Protein AF-S8EG59-F1 (afdb_monomer_lite)

pLDDT: mean 94.12, std 3.71, range [73.38, 97.0]

Organism: NCBI:txid192259

InterPro domains:
  IPR006456 ZF-HD homeobox protein, Cys/His-rich dimerisation domain [PF04770] (4-56)
  IPR006456 ZF-HD homeobox protein, Cys/His-rich dimerisation domain [PS51523] (6-55)
  IPR006456 ZF-HD homeobox protein, Cys/His-rich dimerisation domain [TIGR01566] (5-54)

Radius of gyration: 12.16 Å; chains: 1; bounding box: 35×18×32 Å

Secondary structure (DSSP, 8-state):
---EEEEEE---TTGGGT--------S--BSS-TTSSSTTBBTTT--BGGGEEEEE-

Structure (mmCIF, N/CA/C/O backbone):
data_AF-S8EG59-F1
#
_entry.id   AF-S8EG59-F1
#
loop_
_atom_site.group_PDB
_atom_site.id
_atom_site.type_symbol
_atom_site.label_atom_id
_atom_site.label_alt_id
_atom_site.label_comp_id
_atom_site.la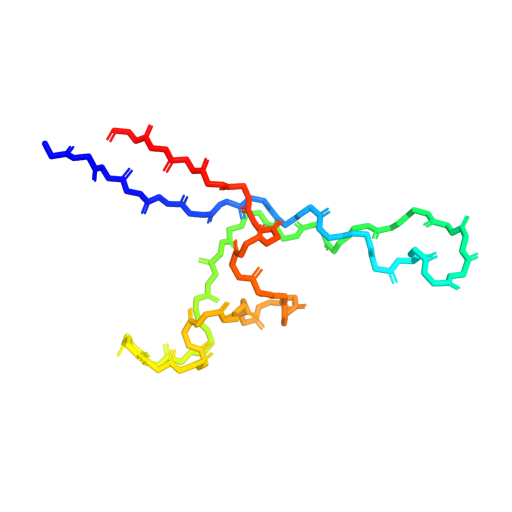bel_asym_id
_atom_site.label_entity_id
_atom_site.label_seq_id
_atom_site.pdbx_PDB_ins_code
_atom_site.Cartn_x
_atom_site.Cartn_y
_atom_site.Cartn_z
_atom_site.occupancy
_atom_site.B_iso_or_equiv
_atom_site.auth_seq_id
_atom_site.auth_comp_id
_atom_site.auth_asym_id
_atom_site.auth_atom_id
_atom_site.pdbx_PDB_model_num
ATOM 1 N N . GLU A 1 1 ? -22.332 10.867 8.328 1.00 73.38 1 GLU A N 1
ATOM 2 C CA . GLU A 1 1 ? -20.966 10.437 8.689 1.00 73.38 1 GLU A CA 1
ATOM 3 C C . GLU A 1 1 ? -20.174 10.285 7.399 1.00 73.38 1 GLU A C 1
ATOM 5 O O . GLU A 1 1 ? -20.762 9.804 6.442 1.00 73.38 1 GLU A O 1
ATOM 10 N N . ARG A 1 2 ? -18.930 10.778 7.311 1.00 85.94 2 ARG A N 1
ATOM 11 C CA . ARG A 1 2 ? -18.107 10.598 6.101 1.00 85.94 2 ARG A CA 1
ATOM 12 C C . ARG A 1 2 ? -17.324 9.301 6.243 1.00 85.94 2 ARG A C 1
ATOM 14 O O . ARG A 1 2 ? -16.437 9.235 7.093 1.00 85.94 2 ARG A O 1
ATOM 21 N N . VAL A 1 3 ? -17.621 8.304 5.419 1.00 90.31 3 VAL A N 1
ATOM 22 C CA . VAL A 1 3 ? -16.920 7.015 5.446 1.00 90.31 3 VAL A CA 1
ATOM 23 C C . VAL A 1 3 ? -15.710 7.100 4.521 1.00 90.31 3 VAL A C 1
ATOM 25 O O . VAL A 1 3 ? -15.844 7.402 3.335 1.00 90.31 3 VAL A O 1
ATOM 28 N N . VAL A 1 4 ? -14.513 6.853 5.057 1.00 92.00 4 VAL A N 1
ATOM 29 C CA . VAL A 1 4 ? -13.261 6.853 4.286 1.00 92.00 4 VAL A CA 1
ATOM 30 C C . VAL A 1 4 ? -12.830 5.417 4.019 1.00 92.00 4 VAL A C 1
ATOM 32 O O . VAL A 1 4 ? -12.603 4.656 4.952 1.00 92.00 4 VAL A O 1
ATOM 35 N N . THR A 1 5 ? -12.655 5.075 2.746 1.00 93.56 5 THR A N 1
ATOM 36 C CA . THR A 1 5 ? -12.130 3.777 2.293 1.00 93.56 5 THR A CA 1
ATOM 37 C C . THR A 1 5 ? -10.935 3.987 1.365 1.00 93.56 5 THR A C 1
ATOM 39 O O . THR A 1 5 ? -10.759 5.071 0.798 1.00 93.56 5 THR A O 1
ATOM 42 N N . TYR A 1 6 ? -10.085 2.970 1.239 1.00 95.62 6 TYR A N 1
ATOM 43 C CA . TYR A 1 6 ? -8.937 2.969 0.336 1.00 95.62 6 TYR A CA 1
ATOM 44 C C . TYR A 1 6 ? -9.084 1.774 -0.615 1.00 95.62 6 TYR A C 1
ATOM 46 O O . TYR A 1 6 ? -9.171 0.637 -0.164 1.00 95.62 6 TYR A O 1
ATOM 54 N N . GLU A 1 7 ? -9.167 2.033 -1.917 1.00 94.75 7 GLU A N 1
ATOM 55 C CA . GLU A 1 7 ? -9.491 1.017 -2.931 1.00 94.75 7 GLU A CA 1
ATOM 56 C C . GLU A 1 7 ? -8.220 0.571 -3.681 1.00 94.75 7 GLU A C 1
ATOM 58 O O . GLU A 1 7 ? -7.273 0.059 -3.079 1.00 94.75 7 GLU A O 1
ATOM 63 N N . GLU A 1 8 ? -8.178 0.800 -4.995 1.00 95.88 8 GLU A N 1
ATOM 64 C CA . GLU A 1 8 ? -7.114 0.386 -5.908 1.00 95.88 8 GLU A CA 1
ATOM 65 C C . GLU A 1 8 ? -5.726 0.945 -5.532 1.00 95.88 8 GLU A C 1
ATOM 67 O O . GLU A 1 8 ? -5.587 2.140 -5.247 1.00 95.88 8 GLU A O 1
ATOM 72 N N . CYS A 1 9 ? -4.678 0.110 -5.578 1.00 96.75 9 CYS A N 1
ATOM 73 C CA . CYS A 1 9 ? -3.288 0.564 -5.460 1.00 96.75 9 CYS A CA 1
ATOM 74 C C . CYS A 1 9 ? -2.804 1.174 -6.782 1.00 96.75 9 CYS A C 1
ATOM 76 O O . CYS A 1 9 ? -2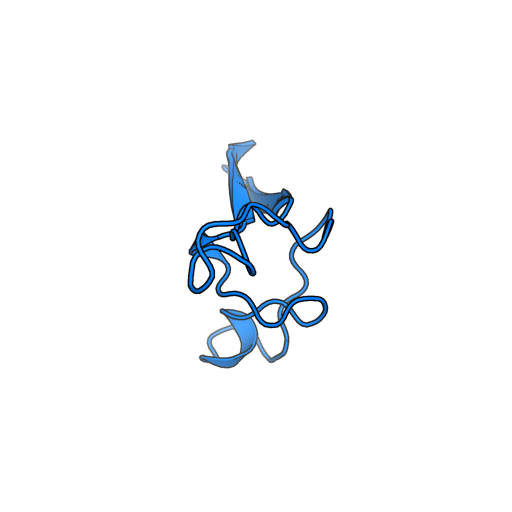.877 0.545 -7.835 1.00 96.75 9 CYS A O 1
ATOM 78 N N . ARG A 1 10 ? -2.231 2.378 -6.718 1.00 95.50 10 ARG A N 1
ATOM 79 C CA . ARG A 1 10 ? -1.700 3.128 -7.868 1.00 95.50 10 ARG A CA 1
ATOM 80 C C . ARG A 1 10 ? -0.186 3.319 -7.819 1.00 95.50 10 ARG A C 1
ATOM 82 O O . ARG A 1 10 ? 0.357 4.160 -8.536 1.00 95.50 10 ARG A O 1
ATOM 89 N N . LYS A 1 11 ? 0.520 2.577 -6.960 1.00 95.62 11 LYS A N 1
ATOM 90 C CA . LYS A 1 11 ? 1.986 2.613 -6.937 1.00 95.62 11 LYS A CA 1
ATOM 91 C C . LYS A 1 11 ? 2.522 2.021 -8.239 1.00 95.62 11 LYS A C 1
ATOM 93 O O . LYS A 1 11 ? 2.209 0.885 -8.574 1.00 95.62 11 LYS A O 1
ATOM 98 N N . ASN A 1 12 ? 3.384 2.760 -8.935 1.00 95.62 12 ASN A N 1
ATOM 99 C CA . ASN A 1 12 ? 4.189 2.189 -10.009 1.00 95.62 12 ASN A CA 1
ATOM 100 C C . ASN A 1 12 ? 5.389 1.440 -9.402 1.00 95.62 12 ASN A C 1
ATOM 102 O O . ASN A 1 12 ? 6.343 2.059 -8.929 1.00 95.62 12 ASN A O 1
ATOM 106 N N . HIS A 1 13 ? 5.344 0.110 -9.420 1.00 92.56 13 HIS A N 1
ATOM 107 C CA . HIS A 1 13 ? 6.402 -0.759 -8.898 1.00 92.56 13 HIS A CA 1
ATOM 108 C C . HIS A 1 13 ? 7.636 -0.808 -9.809 1.00 92.56 13 HIS A C 1
ATOM 110 O O . HIS A 1 13 ? 8.726 -1.125 -9.340 1.00 92.56 13 HIS A O 1
ATOM 116 N N . ALA A 1 14 ? 7.493 -0.448 -11.086 1.00 95.69 14 ALA A N 1
ATOM 117 C CA . ALA A 1 14 ? 8.573 -0.479 -12.068 1.00 95.69 14 ALA A CA 1
ATOM 118 C C . ALA A 1 14 ? 9.186 0.904 -12.359 1.00 95.69 14 ALA A C 1
ATOM 120 O O . ALA A 1 14 ? 10.024 1.033 -13.254 1.00 95.69 14 ALA A O 1
ATOM 121 N N . ALA A 1 15 ? 8.818 1.931 -11.581 1.00 93.75 15 ALA A N 1
ATOM 122 C CA . ALA A 1 15 ? 9.322 3.294 -11.758 1.00 93.75 15 ALA A CA 1
ATOM 123 C C . ALA A 1 15 ? 10.860 3.365 -11.712 1.00 93.75 15 ALA A C 1
ATOM 125 O O . ALA A 1 15 ? 11.466 4.072 -12.511 1.00 93.75 15 ALA A O 1
ATOM 126 N N . GLY A 1 16 ? 11.496 2.582 -10.831 1.00 94.00 16 GLY A N 1
ATOM 127 C CA . GLY A 1 16 ? 12.956 2.560 -10.676 1.00 94.00 16 GLY A CA 1
ATOM 128 C C . GLY A 1 16 ? 13.725 2.044 -11.89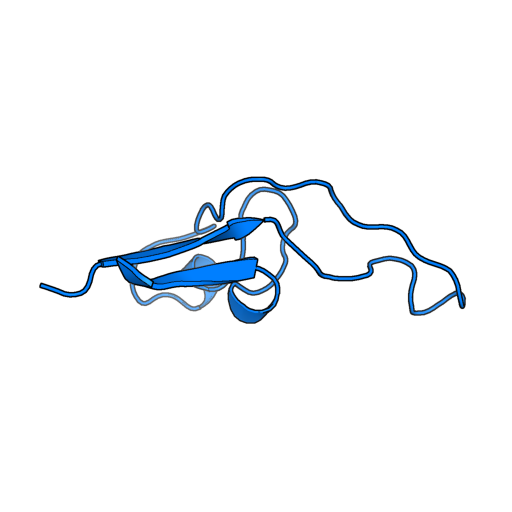7 1.00 94.00 16 GLY A C 1
ATOM 129 O O . GLY A 1 16 ? 14.906 2.338 -12.031 1.00 94.00 16 GLY A O 1
ATOM 130 N N . ILE A 1 17 ? 13.065 1.316 -12.802 1.00 96.00 17 ILE A N 1
ATOM 131 C CA . ILE A 1 17 ? 13.654 0.817 -14.057 1.00 96.00 17 ILE A CA 1
ATOM 132 C C . ILE A 1 17 ? 13.095 1.542 -15.292 1.00 96.00 17 ILE A C 1
ATOM 134 O O . ILE A 1 17 ? 13.205 1.0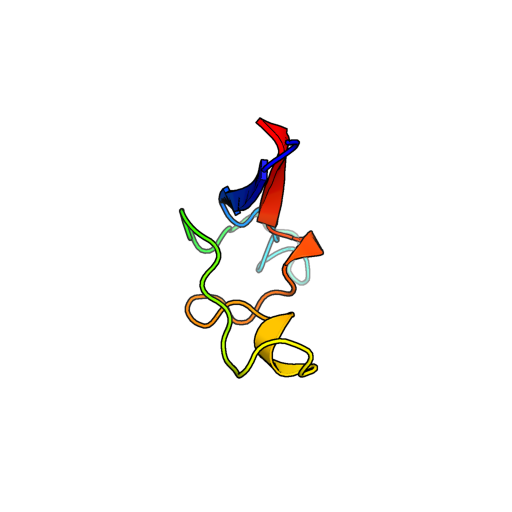38 -16.408 1.00 96.00 17 ILE A O 1
ATOM 138 N N . GLY A 1 18 ? 12.450 2.699 -15.100 1.00 96.25 18 GLY A N 1
ATOM 139 C CA . GLY A 1 18 ? 11.872 3.497 -16.186 1.00 96.25 18 GLY A CA 1
ATOM 140 C C . GLY A 1 18 ? 10.650 2.865 -16.859 1.00 96.25 18 GLY A C 1
ATOM 141 O O . GLY A 1 18 ? 10.304 3.242 -17.975 1.00 96.25 18 GLY A O 1
ATOM 142 N N . LYS A 1 19 ? 9.997 1.893 -16.211 1.00 96.62 19 LYS A N 1
ATOM 143 C CA . LYS A 1 19 ? 8.803 1.212 -16.734 1.00 96.62 19 LYS A CA 1
ATOM 144 C C . LYS A 1 19 ? 7.567 1.541 -15.899 1.00 96.62 19 LYS A C 1
ATOM 146 O O . LYS A 1 19 ? 7.644 2.192 -14.856 1.00 96.62 19 LYS A O 1
ATOM 151 N N . PHE A 1 20 ? 6.413 1.073 -16.368 1.00 95.00 20 PHE A N 1
ATOM 152 C CA . PHE A 1 20 ? 5.142 1.199 -15.669 1.00 95.00 20 PHE A CA 1
ATOM 153 C C . PHE A 1 20 ? 4.541 -0.181 -15.398 1.00 95.00 20 PHE A C 1
ATOM 155 O O . PHE A 1 20 ? 4.230 -0.913 -16.334 1.00 95.00 20 PHE A O 1
ATOM 162 N N . ALA A 1 21 ? 4.395 -0.531 -14.121 1.00 94.44 21 ALA A N 1
ATOM 163 C CA . ALA A 1 21 ? 3.696 -1.736 -13.684 1.00 94.44 21 ALA A CA 1
ATOM 164 C C . ALA A 1 21 ? 3.036 -1.489 -12.323 1.00 94.44 21 ALA A C 1
ATOM 166 O O . ALA A 1 21 ? 3.680 -0.978 -11.403 1.00 94.44 21 ALA A O 1
ATOM 167 N N . VAL A 1 22 ? 1.763 -1.856 -12.201 1.00 92.38 22 VAL A N 1
ATOM 168 C CA . VAL A 1 22 ? 0.978 -1.775 -10.962 1.00 92.38 22 VAL A CA 1
ATOM 169 C C . VAL A 1 22 ? 0.614 -3.183 -10.501 1.00 92.38 22 VAL A C 1
ATOM 171 O O . VAL A 1 22 ? 0.488 -4.086 -11.322 1.00 92.38 22 VAL A O 1
ATOM 174 N N . ASP A 1 23 ? 0.441 -3.358 -9.195 1.00 86.88 23 ASP A N 1
ATOM 175 C CA . ASP A 1 23 ? 0.182 -4.664 -8.571 1.00 86.88 23 ASP A CA 1
ATOM 176 C C . ASP A 1 23 ? -1.235 -5.202 -8.861 1.00 86.88 23 ASP A C 1
ATOM 178 O O . ASP A 1 23 ? -1.486 -6.397 -8.783 1.00 86.88 23 ASP A O 1
ATOM 182 N N . GLY A 1 24 ? -2.178 -4.312 -9.198 1.00 86.62 24 GLY A N 1
ATOM 183 C CA . GLY A 1 24 ? -3.575 -4.680 -9.455 1.00 86.62 24 GLY A CA 1
ATOM 184 C C . GLY A 1 24 ? -4.416 -4.911 -8.194 1.00 86.62 24 GLY A C 1
ATOM 185 O O . GLY A 1 24 ? -5.535 -5.401 -8.295 1.00 86.62 24 GLY A O 1
ATOM 186 N N . CYS A 1 25 ? -3.920 -4.548 -7.006 1.00 94.75 25 CYS A N 1
ATOM 187 C CA . CYS A 1 25 ? -4.715 -4.572 -5.775 1.00 94.75 25 CYS A CA 1
ATOM 188 C C . CYS A 1 25 ? -5.966 -3.697 -5.911 1.00 94.75 25 CYS A C 1
ATOM 190 O O . CYS A 1 25 ? -5.826 -2.503 -6.166 1.00 94.75 25 CYS A O 1
ATOM 192 N N . CYS A 1 26 ? -7.150 -4.272 -5.680 1.00 93.69 26 CYS A N 1
ATOM 193 C CA . CYS A 1 26 ? -8.446 -3.591 -5.816 1.00 93.69 26 CYS A CA 1
ATOM 194 C C . CYS A 1 26 ? -8.981 -2.996 -4.503 1.00 93.69 26 CYS A C 1
ATOM 196 O O . CYS A 1 26 ? -9.800 -2.082 -4.539 1.00 93.69 26 CYS A O 1
ATOM 198 N N . GLU A 1 27 ? -8.515 -3.494 -3.358 1.00 94.12 27 GLU A N 1
ATOM 199 C CA . GLU A 1 27 ? -8.934 -3.046 -2.030 1.00 94.12 27 GLU A CA 1
ATOM 200 C C . GLU A 1 27 ? -7.721 -2.940 -1.099 1.00 94.12 27 GLU A C 1
ATOM 202 O O . GLU A 1 27 ? -6.778 -3.736 -1.181 1.00 94.12 27 GLU A O 1
ATOM 207 N N . PHE A 1 28 ? -7.722 -1.937 -0.220 1.00 95.62 28 PHE A N 1
ATOM 208 C CA . PHE A 1 28 ? -6.740 -1.833 0.849 1.00 95.62 28 PHE A CA 1
ATOM 209 C C . PHE A 1 28 ? -7.115 -2.747 2.015 1.00 95.62 28 PHE A C 1
ATOM 211 O O . PHE A 1 28 ? -8.109 -2.519 2.701 1.00 95.62 28 PHE A O 1
ATOM 218 N N . MET A 1 29 ? -6.249 -3.715 2.302 1.00 95.44 29 MET A N 1
ATOM 219 C CA . MET A 1 29 ? -6.350 -4.556 3.493 1.00 95.44 29 MET A CA 1
ATOM 220 C C . MET A 1 29 ? -5.209 -4.206 4.453 1.00 95.44 29 MET A C 1
ATOM 222 O O . MET A 1 29 ? -4.054 -4.400 4.073 1.00 95.44 29 MET A O 1
ATOM 226 N N . PRO A 1 30 ? -5.465 -3.680 5.663 1.00 95.81 30 PRO A N 1
ATOM 227 C CA . PRO A 1 30 ? -4.399 -3.353 6.608 1.00 95.81 30 PRO A CA 1
ATOM 228 C C . PRO A 1 30 ? -3.625 -4.611 7.028 1.00 95.81 30 PRO A C 1
ATOM 230 O O . PRO A 1 30 ? -4.215 -5.630 7.372 1.00 95.81 30 PRO A O 1
ATOM 233 N N . ALA A 1 31 ? -2.293 -4.536 7.028 1.00 96.88 31 ALA A N 1
ATOM 234 C CA . ALA A 1 31 ? -1.416 -5.657 7.383 1.00 96.88 31 ALA A CA 1
ATOM 235 C C . ALA A 1 31 ? -1.236 -5.873 8.899 1.00 96.88 31 ALA A C 1
ATOM 237 O O . ALA A 1 31 ? -0.485 -6.757 9.305 1.00 96.88 31 ALA A O 1
ATOM 238 N N . GLY A 1 32 ? -1.867 -5.058 9.745 1.00 95.44 32 GLY A N 1
ATOM 239 C CA . GLY A 1 32 ? -1.773 -5.180 11.197 1.00 95.44 32 GLY A CA 1
ATOM 240 C C . GLY A 1 32 ? -2.884 -4.432 11.922 1.00 95.44 32 GLY A C 1
ATOM 241 O O . GLY A 1 32 ? -3.804 -3.914 11.292 1.00 95.44 32 GLY A O 1
ATOM 242 N N . GLU A 1 33 ? -2.782 -4.384 13.248 1.00 95.44 33 GLU A N 1
ATOM 243 C CA . GLU A 1 33 ? -3.823 -3.850 14.132 1.00 95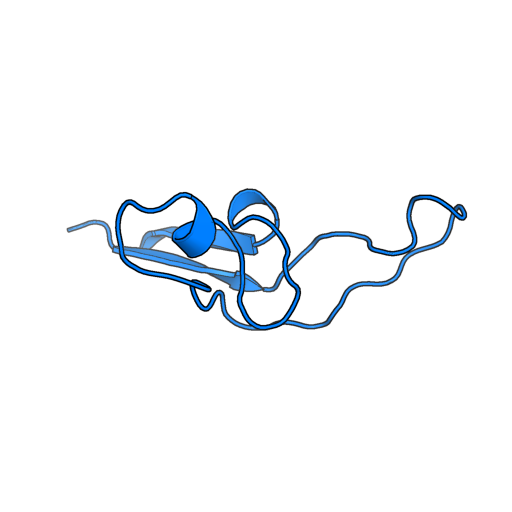.44 33 GLU A CA 1
ATOM 244 C C . GLU A 1 33 ? -4.044 -2.346 13.960 1.00 95.44 33 GLU A C 1
ATOM 246 O O . GLU A 1 33 ? -3.106 -1.593 13.673 1.00 95.44 33 GLU A O 1
ATOM 251 N N . GLU A 1 34 ? -5.284 -1.901 14.164 1.00 91.75 34 GLU A N 1
ATOM 252 C CA . GLU A 1 34 ? -5.660 -0.492 14.079 1.00 91.75 34 GLU A CA 1
ATOM 253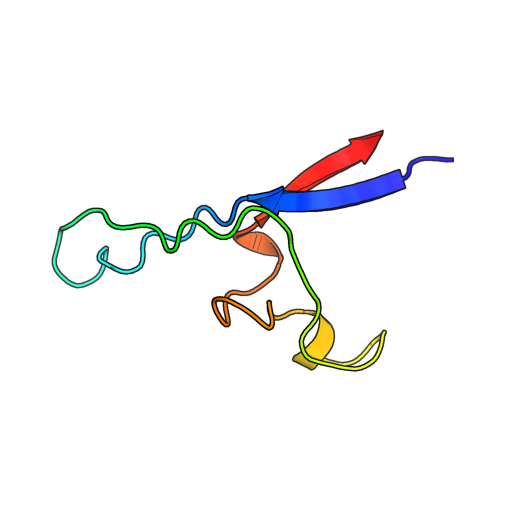 C C . GLU A 1 34 ? -4.763 0.385 14.970 1.00 91.75 34 GLU A C 1
ATOM 255 O O . GLU A 1 34 ? -4.432 0.039 16.101 1.00 91.75 34 GLU A O 1
ATOM 260 N N . GLY A 1 35 ? -4.304 1.515 14.429 1.00 91.25 35 GLY A N 1
ATOM 261 C CA . GLY A 1 35 ? -3.366 2.415 15.111 1.00 91.25 35 GLY A CA 1
ATOM 262 C C . GLY A 1 35 ? -1.890 2.008 15.016 1.00 91.25 35 GLY A C 1
ATOM 263 O O . GLY A 1 35 ? -1.019 2.836 15.283 1.00 91.25 35 GLY A O 1
ATOM 264 N N . SER A 1 36 ? -1.572 0.790 14.567 1.00 94.81 36 SER A N 1
ATOM 265 C CA . SER A 1 36 ? -0.185 0.379 14.331 1.00 94.81 36 SER A CA 1
ATOM 266 C C . SER A 1 36 ? 0.381 0.953 13.025 1.00 94.81 36 SER A C 1
ATOM 268 O O . SER A 1 36 ? -0.331 1.212 12.051 1.00 94.81 36 SER A O 1
ATOM 270 N N . GLY A 1 37 ? 1.710 1.067 12.942 1.00 93.94 37 GLY A N 1
ATOM 271 C CA . GLY A 1 37 ? 2.383 1.377 11.674 1.00 93.94 37 GLY A CA 1
ATOM 272 C C . GLY A 1 37 ? 2.191 0.289 10.605 1.00 93.94 37 GLY A C 1
ATOM 273 O O . GLY A 1 37 ? 2.321 0.562 9.411 1.00 93.94 37 GLY A O 1
ATOM 274 N N . ALA A 1 38 ? 1.862 -0.943 11.007 1.00 95.00 38 ALA A N 1
ATOM 275 C CA . ALA A 1 38 ? 1.553 -2.036 10.089 1.00 95.00 38 ALA A CA 1
ATOM 276 C C . ALA A 1 38 ? 0.175 -1.861 9.428 1.00 95.00 38 ALA A C 1
ATOM 278 O O . ALA A 1 38 ? 0.055 -2.116 8.232 1.00 95.00 38 ALA A O 1
ATOM 279 N N . ALA A 1 39 ? -0.817 -1.308 10.135 1.00 96.69 39 ALA A N 1
ATOM 280 C CA . ALA A 1 39 ? -2.129 -0.976 9.565 1.00 96.69 39 ALA A CA 1
ATOM 281 C C . ALA A 1 39 ? -2.083 0.112 8.482 1.00 96.69 39 ALA A C 1
ATOM 283 O O . ALA A 1 39 ? -3.051 0.311 7.752 1.00 96.69 39 ALA A O 1
ATOM 284 N N . LEU A 1 40 ? -0.961 0.823 8.346 1.00 96.56 40 LEU A N 1
ATOM 285 C CA . LEU A 1 40 ? -0.752 1.786 7.267 1.00 96.56 40 LEU A CA 1
ATOM 286 C C . LEU A 1 40 ? -0.260 1.138 5.967 1.00 96.56 40 LEU A C 1
ATOM 288 O O . LEU A 1 40 ? -0.176 1.828 4.949 1.00 96.56 40 LEU A O 1
ATOM 292 N N . ARG A 1 41 ? 0.075 -0.157 5.979 1.00 97.00 41 ARG A N 1
ATOM 293 C CA . ARG A 1 41 ? 0.534 -0.918 4.812 1.00 97.00 41 ARG A CA 1
ATOM 294 C C . ARG A 1 41 ? -0.506 -1.950 4.392 1.00 97.00 41 ARG A C 1
ATOM 296 O O . ARG A 1 41 ? -1.160 -2.558 5.231 1.00 97.00 41 ARG A O 1
ATOM 303 N N . CYS A 1 42 ? -0.631 -2.135 3.084 1.00 96.75 42 CYS A N 1
ATOM 304 C CA . CYS A 1 42 ? -1.515 -3.119 2.484 1.00 96.75 42 CYS A CA 1
ATOM 305 C C . CYS A 1 42 ? -0.924 -4.525 2.642 1.00 96.75 42 CYS A C 1
ATOM 307 O O . CYS A 1 42 ? 0.230 -4.740 2.280 1.00 96.75 42 CYS A O 1
ATOM 309 N N . ALA A 1 43 ? -1.704 -5.485 3.128 1.00 95.75 43 ALA A N 1
ATOM 310 C CA . ALA A 1 43 ? -1.294 -6.878 3.270 1.00 95.75 43 ALA A CA 1
ATOM 311 C C . ALA A 1 43 ? -1.027 -7.558 1.915 1.00 95.75 43 ALA A C 1
ATOM 313 O O . ALA A 1 43 ? -0.186 -8.446 1.842 1.00 95.75 43 ALA A O 1
ATOM 314 N N . ALA A 1 44 ? -1.702 -7.120 0.844 1.00 94.62 44 ALA A N 1
ATOM 315 C CA . ALA A 1 44 ? -1.561 -7.706 -0.488 1.00 94.62 44 ALA A CA 1
ATOM 316 C C . ALA A 1 44 ? -0.306 -7.209 -1.234 1.00 94.62 44 ALA A C 1
ATOM 318 O O . ALA A 1 44 ? 0.525 -8.013 -1.635 1.00 94.62 44 ALA A O 1
ATOM 319 N N . CYS A 1 45 ? -0.121 -5.889 -1.367 1.00 95.50 45 CYS A N 1
ATOM 320 C CA . CYS A 1 45 ? 0.991 -5.308 -2.145 1.00 95.50 45 CYS A CA 1
ATOM 321 C C . CYS A 1 45 ? 2.101 -4.669 -1.300 1.00 95.50 45 CYS A C 1
ATOM 323 O O . CYS A 1 45 ? 3.018 -4.045 -1.844 1.00 95.50 45 CYS A O 1
ATOM 325 N N . SER A 1 46 ? 2.005 -4.723 0.033 1.00 95.00 46 SER A N 1
ATOM 326 C CA . SER A 1 46 ? 2.936 -4.074 0.977 1.00 95.00 46 SER A CA 1
ATOM 327 C C . SER A 1 46 ? 3.094 -2.553 0.804 1.00 95.00 46 SER A C 1
ATOM 329 O O . SER A 1 46 ? 3.975 -1.935 1.410 1.00 95.00 46 SER A O 1
ATOM 331 N N . CYS A 1 47 ? 2.246 -1.914 -0.005 1.00 96.38 47 CYS A N 1
ATOM 332 C CA . CYS A 1 47 ? 2.283 -0.476 -0.242 1.00 96.38 47 CYS A CA 1
ATOM 333 C C . CYS A 1 47 ? 1.606 0.281 0.894 1.00 96.38 47 CYS A C 1
ATOM 335 O O . CYS A 1 47 ? 0.647 -0.190 1.499 1.00 96.38 47 CYS A O 1
ATOM 337 N N . HIS A 1 48 ? 2.086 1.489 1.172 1.00 96.31 48 HIS A N 1
ATOM 338 C CA . HIS A 1 48 ? 1.418 2.376 2.115 1.00 96.31 48 HIS A CA 1
ATOM 339 C C . HIS A 1 48 ? 0.020 2.763 1.598 1.00 96.31 48 HIS A C 1
ATOM 341 O O . HIS A 1 48 ? -0.141 2.994 0.398 1.00 96.31 48 HIS A O 1
ATOM 347 N N . ARG A 1 49 ? -0.966 2.933 2.487 1.00 95.56 49 ARG A N 1
ATOM 348 C CA . ARG A 1 49 ? -2.354 3.311 2.144 1.00 95.56 49 ARG A CA 1
ATOM 349 C C . ARG A 1 49 ? -2.467 4.571 1.280 1.00 95.56 49 ARG A C 1
ATOM 351 O O . ARG A 1 49 ? -3.421 4.727 0.537 1.00 95.56 49 ARG A O 1
ATOM 358 N N . ASN A 1 50 ? -1.472 5.459 1.336 1.00 95.75 50 ASN A N 1
ATOM 359 C CA . ASN A 1 50 ? -1.422 6.672 0.506 1.00 95.75 50 ASN A CA 1
ATOM 360 C C . ASN A 1 50 ? -1.251 6.374 -0.992 1.00 95.75 50 ASN A C 1
ATOM 362 O O . ASN A 1 50 ? -1.564 7.230 -1.812 1.00 95.75 50 ASN A O 1
ATOM 366 N N . PHE A 1 51 ? -0.747 5.192 -1.353 1.00 96.38 51 PHE A N 1
ATOM 367 C CA . PHE A 1 51 ? -0.720 4.739 -2.743 1.00 96.38 51 PHE A CA 1
ATOM 368 C C . PHE A 1 51 ? -2.057 4.150 -3.192 1.00 96.38 51 PHE A C 1
ATOM 370 O O . PHE A 1 51 ? -2.243 3.932 -4.386 1.00 96.38 51 PHE A O 1
ATOM 377 N N . HIS A 1 52 ? -2.978 3.894 -2.263 1.00 96.69 52 HIS A N 1
ATOM 378 C CA . HIS A 1 52 ? -4.322 3.448 -2.581 1.00 96.69 52 HIS A CA 1
ATOM 379 C C . HIS A 1 52 ? -5.250 4.648 -2.770 1.00 96.69 52 HIS A C 1
ATOM 381 O O . HIS A 1 52 ? -5.146 5.664 -2.077 1.00 96.69 52 HIS A O 1
ATOM 387 N N . LYS A 1 53 ? -6.176 4.541 -3.722 1.00 95.88 53 LYS A N 1
ATOM 388 C CA . LYS A 1 53 ? -7.162 5.588 -3.994 1.00 95.88 53 LYS A CA 1
ATOM 389 C C . LYS A 1 53 ? -8.058 5.801 -2.773 1.00 95.88 53 LYS A C 1
ATOM 391 O O . LYS A 1 53 ? -8.822 4.915 -2.400 1.00 95.88 53 LYS A O 1
ATOM 396 N N . LYS A 1 54 ? -8.004 6.999 -2.190 1.00 95.56 54 LYS A N 1
ATOM 397 C CA . LYS A 1 54 ? -8.899 7.415 -1.106 1.00 95.56 54 LYS A CA 1
ATOM 398 C C . LYS A 1 54 ? -10.287 7.740 -1.663 1.00 95.56 54 LYS A C 1
ATOM 400 O O . LYS A 1 54 ? -10.416 8.631 -2.501 1.00 95.56 54 LYS A O 1
ATOM 405 N N . VAL A 1 55 ? -11.312 7.065 -1.155 1.00 95.19 55 VAL A N 1
ATOM 406 C CA . VAL A 1 55 ? -12.722 7.311 -1.477 1.00 95.19 55 VAL A CA 1
ATOM 407 C C . VAL A 1 55 ? -13.459 7.750 -0.221 1.00 95.19 55 VAL A C 1
ATOM 409 O O . VAL A 1 55 ? -13.322 7.139 0.838 1.00 95.19 55 VAL A O 1
ATOM 412 N N . VAL A 1 56 ? -14.217 8.840 -0.340 1.00 94.69 56 VAL A N 1
ATOM 413 C CA . VAL A 1 56 ? -15.025 9.416 0.739 1.00 94.69 56 VAL A CA 1
ATOM 414 C C . VAL A 1 56 ? -16.485 9.352 0.305 1.00 94.69 56 VAL A C 1
ATOM 416 O O . VAL A 1 56 ? -16.814 9.898 -0.749 1.00 94.69 56 VAL A O 1
ATOM 419 N N . ARG A 1 57 ? -17.320 8.662 1.084 1.00 89.75 57 ARG A N 1
ATOM 420 C CA . ARG A 1 57 ? -18.768 8.519 0.872 1.00 89.75 57 ARG A CA 1
ATOM 421 C C . ARG A 1 57 ? -19.540 9.207 1.995 1.00 89.75 57 ARG A C 1
ATOM 423 O O . ARG A 1 57 ? -18.985 9.294 3.118 1.00 89.75 57 ARG A O 1
#

Foldseek 3Di:
DKDKFFFFFQDQPCVVVVDGDGPGGGGADQCDDPPDPSRQARPRPRDGSVRTDIDID

Sequence (57 aa):
ERVVTYEECRKNHAAGIGKFAVDGCCEFMPAGEEGSGAALRCAACSCHRNFHKKVVR